Protein AF-A0A8H9GS62-F1 (afdb_monomer)

Radius of gyration: 14.55 Å; Cα contacts (8 Å, |Δi|>4): 68; chains: 1; bounding box: 41×27×36 Å

Sequence (99 aa):
MSEPNPELLLLDFVQAVLARPRMYTIHGSFDEVVAFIHGYHTGHGHSETRWFDFLESERRADEYLDHFFLRVRQ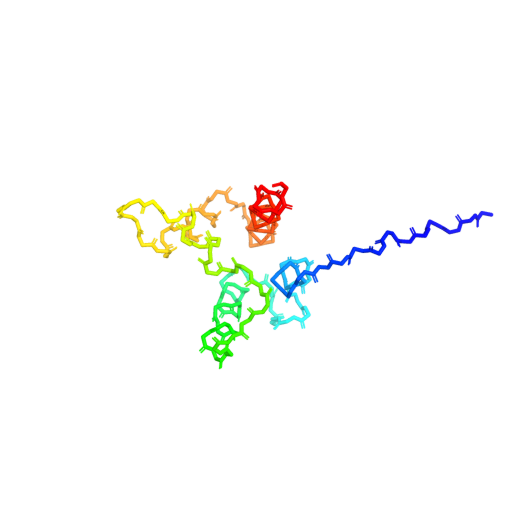HCPDDAAAVRELHTLYTEFLQRTTG

Structure (mmCIF, N/CA/C/O backbone):
data_AF-A0A8H9GS62-F1
#
_entry.id   AF-A0A8H9GS62-F1
#
loop_
_atom_site.group_PDB
_atom_site.id
_atom_site.type_symbol
_atom_site.label_atom_id
_atom_site.label_alt_id
_atom_site.label_comp_id
_atom_site.label_asym_id
_atom_site.label_entity_id
_atom_site.label_seq_id
_atom_site.pdbx_PDB_ins_code
_atom_site.Cartn_x
_atom_site.Cartn_y
_atom_site.Cartn_z
_atom_site.occupancy
_atom_site.B_iso_or_equiv
_atom_site.auth_seq_id
_atom_site.auth_comp_id
_atom_site.auth_asym_id
_atom_site.auth_atom_id
_atom_site.pdbx_PDB_model_num
ATOM 1 N N . MET A 1 1 ? 26.011 -9.463 26.794 1.00 47.41 1 MET A N 1
ATOM 2 C CA . MET A 1 1 ? 25.404 -8.659 25.718 1.00 47.41 1 MET A CA 1
ATOM 3 C C . MET A 1 1 ? 24.003 -9.196 25.535 1.00 47.41 1 MET A C 1
ATOM 5 O O . MET A 1 1 ? 23.880 -10.319 25.070 1.00 47.41 1 MET A O 1
ATOM 9 N N . SER A 1 2 ? 22.984 -8.490 26.019 1.00 49.72 2 SER A N 1
ATOM 10 C CA . SER A 1 2 ? 21.601 -8.879 25.738 1.00 49.72 2 SER A CA 1
ATOM 11 C C . SER A 1 2 ? 21.353 -8.610 24.261 1.00 49.72 2 SER A C 1
ATOM 13 O O . SER A 1 2 ? 21.578 -7.487 23.809 1.00 49.72 2 SER A O 1
ATOM 15 N N . GLU A 1 3 ? 20.980 -9.639 23.506 1.00 60.47 3 GLU A N 1
ATOM 16 C CA . GLU A 1 3 ? 20.482 -9.448 22.147 1.00 60.47 3 GLU A CA 1
ATOM 17 C C . GLU A 1 3 ? 19.304 -8.461 22.200 1.00 60.47 3 GLU A C 1
ATOM 19 O O . GLU A 1 3 ? 18.503 -8.530 23.141 1.00 60.47 3 GLU A O 1
ATOM 24 N N . PRO A 1 4 ? 19.207 -7.501 21.264 1.00 56.22 4 PRO A N 1
ATOM 25 C CA . PRO A 1 4 ? 18.045 -6.632 21.202 1.00 56.22 4 PRO A CA 1
ATOM 26 C C . PRO A 1 4 ? 16.822 -7.522 20.986 1.00 56.22 4 PRO A C 1
ATOM 28 O O . PRO A 1 4 ? 16.738 -8.229 19.984 1.00 56.22 4 PRO A O 1
ATOM 31 N N . ASN A 1 5 ? 15.906 -7.521 21.953 1.00 55.94 5 ASN A N 1
ATOM 32 C CA . ASN A 1 5 ? 14.622 -8.188 21.813 1.00 55.94 5 ASN A CA 1
ATOM 33 C C . ASN A 1 5 ? 13.919 -7.526 20.618 1.00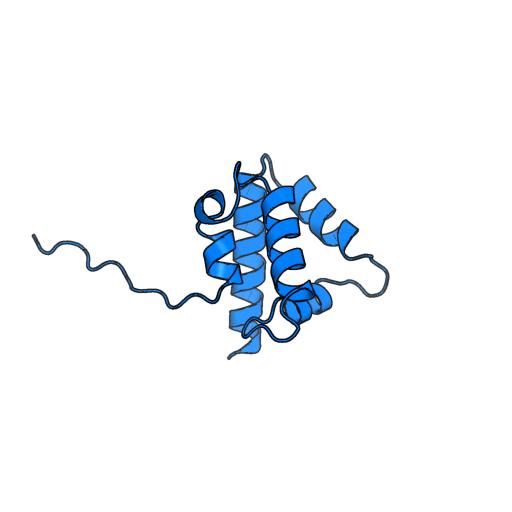 55.94 5 ASN A C 1
ATOM 35 O O . ASN A 1 5 ? 13.662 -6.321 20.700 1.00 55.94 5 ASN A O 1
ATOM 39 N N . PRO A 1 6 ? 13.688 -8.227 19.493 1.00 62.06 6 PRO A N 1
ATOM 40 C CA . PRO A 1 6 ? 13.010 -7.613 18.366 1.00 62.06 6 PRO A CA 1
ATOM 41 C C . PRO A 1 6 ? 11.623 -7.196 18.849 1.00 62.06 6 PRO A C 1
ATOM 43 O O . PRO A 1 6 ? 10.877 -8.024 19.371 1.00 62.06 6 PRO A O 1
ATOM 46 N N . GLU A 1 7 ? 11.298 -5.908 18.735 1.00 73.06 7 GLU A N 1
ATOM 47 C CA . GLU A 1 7 ? 9.953 -5.426 19.036 1.00 73.06 7 GLU A CA 1
ATOM 48 C C . GLU A 1 7 ? 8.958 -6.233 18.196 1.00 73.06 7 GLU A C 1
ATOM 50 O O . GLU A 1 7 ? 8.968 -6.188 16.963 1.00 73.06 7 GLU A O 1
ATOM 55 N N . LEU A 1 8 ? 8.140 -7.042 18.872 1.00 77.75 8 LEU A N 1
ATOM 56 C CA . LEU A 1 8 ? 7.071 -7.791 18.232 1.00 77.75 8 LEU A CA 1
ATOM 57 C C . LEU A 1 8 ? 5.975 -6.795 17.863 1.00 77.75 8 LEU A C 1
ATOM 59 O O . LEU A 1 8 ? 5.275 -6.279 18.733 1.00 77.75 8 LEU A O 1
ATOM 63 N N . LEU A 1 9 ? 5.846 -6.522 16.568 1.00 78.00 9 LEU A N 1
ATOM 64 C CA . LEU A 1 9 ? 4.785 -5.685 16.024 1.00 78.00 9 LEU A CA 1
ATOM 65 C C . LEU A 1 9 ? 3.622 -6.574 15.589 1.00 78.00 9 LEU A C 1
ATOM 67 O O . LEU A 1 9 ? 3.798 -7.489 14.782 1.00 78.00 9 LEU A O 1
ATOM 71 N N . LEU A 1 10 ? 2.431 -6.294 16.117 1.00 84.88 10 LEU A N 1
ATOM 72 C CA . LEU A 1 10 ? 1.197 -6.864 15.593 1.00 84.88 10 LEU A CA 1
ATOM 73 C C . LEU A 1 10 ? 0.823 -6.074 14.336 1.00 84.88 10 LEU A C 1
ATOM 75 O O . LEU A 1 10 ? 0.521 -4.886 14.423 1.00 84.88 10 LEU A O 1
ATOM 79 N N . LEU A 1 11 ? 0.894 -6.728 13.181 1.00 89.62 11 LEU A N 1
ATOM 80 C CA . LEU A 1 11 ? 0.547 -6.150 11.887 1.00 89.62 11 LEU A CA 1
ATOM 81 C C . LEU A 1 11 ? -0.749 -6.778 11.387 1.00 89.62 11 LEU A C 1
ATOM 83 O O . LEU A 1 11 ? -0.940 -7.988 11.538 1.00 89.62 11 LEU A O 1
ATOM 87 N N . ASP A 1 12 ? -1.604 -5.980 10.748 1.00 91.88 12 ASP A N 1
ATOM 88 C CA . ASP A 1 12 ? -2.670 -6.555 9.933 1.00 91.88 12 ASP A CA 1
ATOM 89 C C . ASP A 1 12 ? -2.096 -7.183 8.647 1.00 91.88 12 ASP A C 1
ATOM 91 O O . ASP A 1 12 ? -0.909 -7.053 8.317 1.00 91.88 12 ASP A O 1
ATOM 95 N N . PHE A 1 13 ? -2.942 -7.897 7.905 1.00 94.00 13 PHE A N 1
ATOM 96 C CA . PHE A 1 13 ? -2.508 -8.585 6.692 1.00 94.00 13 PHE A CA 1
ATOM 97 C C . PHE A 1 13 ? -1.936 -7.630 5.630 1.00 94.00 13 PHE A C 1
ATOM 99 O O . PHE A 1 13 ? -0.936 -7.955 4.992 1.00 94.00 13 PHE A O 1
ATOM 106 N N . VAL A 1 14 ? -2.518 -6.440 5.455 1.00 96.00 14 VAL A N 1
ATOM 107 C CA . VAL A 1 14 ? -2.040 -5.459 4.469 1.00 96.00 14 VAL A CA 1
ATOM 108 C C . VAL A 1 14 ? -0.661 -4.940 4.863 1.00 96.00 14 VAL A C 1
ATOM 110 O O . VAL A 1 14 ? 0.249 -4.940 4.035 1.00 96.00 14 VAL A O 1
ATOM 113 N N . GLN A 1 15 ? -0.469 -4.565 6.129 1.00 96.19 15 GLN A N 1
ATOM 114 C CA . GLN A 1 15 ? 0.832 -4.156 6.654 1.00 96.19 15 GLN A CA 1
ATOM 115 C C . GLN A 1 15 ? 1.872 -5.267 6.486 1.00 96.19 15 GLN A C 1
ATOM 117 O O . GLN A 1 15 ? 3.002 -4.993 6.087 1.00 96.19 15 GLN A O 1
ATOM 122 N N . ALA A 1 16 ? 1.503 -6.530 6.720 1.00 95.56 16 ALA A N 1
ATOM 123 C CA . ALA A 1 16 ? 2.409 -7.660 6.532 1.00 95.56 16 ALA A CA 1
ATOM 124 C C . ALA A 1 16 ? 2.856 -7.816 5.066 1.00 95.56 16 ALA A C 1
ATOM 126 O O . ALA A 1 16 ? 4.050 -8.009 4.808 1.00 95.56 16 ALA A O 1
ATOM 127 N N . VAL A 1 17 ? 1.928 -7.690 4.109 1.00 96.94 17 VAL A N 1
ATOM 128 C CA . VAL A 1 17 ? 2.245 -7.726 2.672 1.00 96.94 17 VAL A CA 1
ATOM 129 C C . VAL A 1 17 ? 3.153 -6.556 2.290 1.00 96.94 17 VAL A C 1
ATOM 131 O O . VAL A 1 17 ? 4.181 -6.768 1.651 1.00 96.94 17 VAL A O 1
ATOM 134 N N . LEU A 1 18 ? 2.832 -5.336 2.723 1.00 97.62 18 LEU A N 1
ATOM 135 C CA . LEU A 1 18 ? 3.610 -4.136 2.399 1.00 97.62 18 LEU A CA 1
ATOM 136 C C . LEU A 1 18 ? 5.003 -4.131 3.056 1.00 97.62 18 LEU A C 1
ATOM 138 O O . LEU A 1 18 ? 5.973 -3.669 2.455 1.00 97.62 18 LEU A O 1
ATOM 142 N N . ALA A 1 19 ? 5.141 -4.697 4.258 1.00 96.12 19 ALA A N 1
ATOM 143 C CA . ALA A 1 19 ? 6.421 -4.814 4.954 1.00 96.12 19 ALA A CA 1
ATOM 144 C C . ALA A 1 19 ? 7.342 -5.883 4.340 1.00 96.12 19 ALA A C 1
ATOM 146 O O . ALA A 1 19 ? 8.570 -5.751 4.382 1.00 96.12 19 ALA A O 1
ATOM 147 N N . ARG A 1 20 ? 6.773 -6.967 3.793 1.00 96.25 20 ARG A N 1
ATOM 148 C CA . ARG A 1 20 ? 7.513 -8.120 3.251 1.00 96.25 20 ARG A CA 1
ATOM 149 C C . ARG A 1 20 ? 6.932 -8.587 1.904 1.00 96.25 20 ARG A C 1
ATOM 151 O O . ARG A 1 20 ? 6.552 -9.750 1.781 1.00 96.25 20 ARG A O 1
ATOM 158 N N . PRO A 1 21 ? 6.938 -7.747 0.853 1.00 97.25 21 PRO A N 1
ATOM 159 C CA . PRO A 1 21 ? 6.190 -8.009 -0.382 1.00 97.25 21 PRO A CA 1
ATOM 160 C C . PRO A 1 21 ? 6.597 -9.311 -1.082 1.00 97.25 21 PRO A C 1
ATOM 162 O O . PRO A 1 21 ? 5.745 -10.080 -1.512 1.00 97.25 21 PRO A O 1
ATOM 165 N N . ARG A 1 22 ? 7.893 -9.645 -1.081 1.00 97.12 22 ARG A N 1
ATOM 166 C CA . ARG A 1 22 ? 8.422 -10.882 -1.689 1.00 97.12 22 ARG A CA 1
ATOM 167 C C . ARG A 1 22 ? 8.047 -12.181 -0.968 1.00 97.12 22 ARG A C 1
ATOM 169 O O . ARG A 1 22 ? 8.372 -13.254 -1.460 1.00 97.12 22 ARG A O 1
ATOM 176 N N . MET A 1 23 ? 7.420 -12.112 0.208 1.00 97.00 23 MET A N 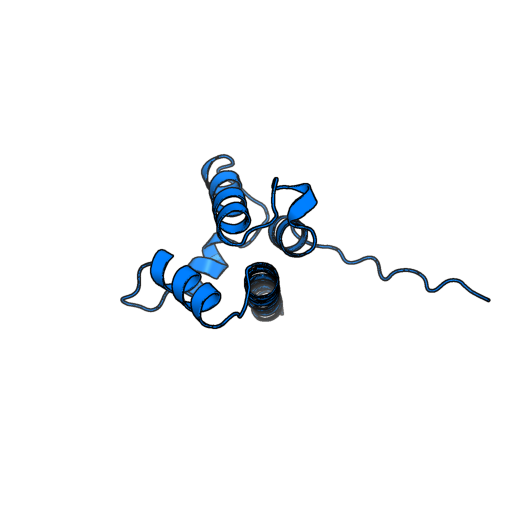1
ATOM 177 C CA . MET A 1 23 ? 6.829 -13.302 0.834 1.00 97.00 23 MET A CA 1
ATOM 178 C C . MET A 1 23 ? 5.479 -13.668 0.209 1.00 97.00 23 MET A C 1
ATOM 180 O O . MET A 1 23 ? 5.052 -14.812 0.330 1.00 97.00 23 MET A O 1
ATOM 184 N N . TYR A 1 24 ? 4.822 -12.708 -0.447 1.00 96.00 24 TYR A N 1
ATOM 185 C CA . TYR A 1 24 ? 3.460 -12.839 -0.966 1.00 96.00 24 TYR A CA 1
ATOM 186 C C . TYR A 1 24 ? 3.393 -12.716 -2.490 1.00 96.00 24 TYR A C 1
ATOM 188 O O . TYR A 1 24 ? 2.468 -13.238 -3.107 1.00 96.00 24 TYR A O 1
ATOM 196 N N . THR A 1 25 ? 4.378 -12.060 -3.106 1.00 96.88 25 THR A N 1
ATOM 197 C CA . THR A 1 25 ? 4.480 -11.896 -4.557 1.00 96.88 25 THR A CA 1
ATOM 198 C C . THR A 1 25 ? 5.854 -12.319 -5.075 1.00 96.88 25 THR A C 1
ATOM 200 O O . THR A 1 25 ? 6.806 -12.480 -4.309 1.00 96.88 25 THR A O 1
ATOM 203 N N . ILE A 1 26 ? 5.961 -12.540 -6.389 1.00 95.75 26 ILE A N 1
ATOM 204 C CA . ILE A 1 26 ? 7.165 -13.101 -7.016 1.00 95.75 26 ILE A CA 1
ATOM 205 C C . ILE A 1 26 ? 8.303 -12.075 -7.019 1.00 95.75 26 ILE A C 1
ATOM 207 O O . ILE A 1 26 ? 9.429 -12.385 -6.621 1.00 95.75 26 ILE A O 1
ATOM 211 N N . HIS A 1 27 ? 8.028 -10.850 -7.465 1.00 95.44 27 HIS A N 1
ATOM 212 C CA . HIS A 1 27 ? 9.040 -9.807 -7.618 1.00 95.44 27 HIS A CA 1
ATOM 213 C C . HIS A 1 27 ? 8.978 -8.760 -6.502 1.00 95.44 27 HIS A C 1
ATOM 215 O O . HIS A 1 27 ? 10.000 -8.142 -6.171 1.00 95.44 27 HIS A O 1
ATOM 221 N N . GLY A 1 28 ? 7.814 -8.603 -5.873 1.00 96.12 28 GLY A N 1
ATOM 222 C CA . GLY A 1 28 ? 7.569 -7.534 -4.906 1.00 96.12 28 GLY A CA 1
ATOM 223 C C . GLY A 1 28 ? 7.445 -6.172 -5.578 1.00 96.12 28 GLY A C 1
ATOM 224 O O . GLY A 1 28 ? 7.745 -5.165 -4.938 1.00 96.12 28 GLY A O 1
ATOM 225 N N . SER A 1 29 ? 7.082 -6.148 -6.865 1.00 97.38 29 SER A N 1
ATOM 226 C CA . SER A 1 29 ? 6.824 -4.902 -7.581 1.00 97.38 29 SER A CA 1
ATOM 227 C C . SER A 1 29 ? 5.565 -4.236 -7.039 1.00 97.38 29 SER A C 1
ATOM 229 O O . SER A 1 29 ? 4.694 -4.883 -6.453 1.00 97.38 29 SER A O 1
ATOM 231 N N . PHE A 1 30 ? 5.467 -2.926 -7.239 1.00 97.38 30 PHE A N 1
ATOM 232 C CA . PHE A 1 30 ? 4.341 -2.145 -6.743 1.00 97.38 30 PHE A CA 1
ATOM 233 C C . PHE A 1 30 ? 3.005 -2.671 -7.289 1.00 97.38 30 PHE A C 1
ATOM 235 O O . PHE A 1 30 ? 2.083 -2.928 -6.516 1.00 97.38 30 PHE A O 1
ATOM 242 N N . ASP A 1 31 ? 2.942 -2.932 -8.595 1.00 96.19 31 ASP A N 1
ATOM 243 C CA . ASP A 1 31 ? 1.731 -3.427 -9.254 1.00 96.19 31 ASP A CA 1
ATOM 244 C C . ASP A 1 31 ? 1.345 -4.83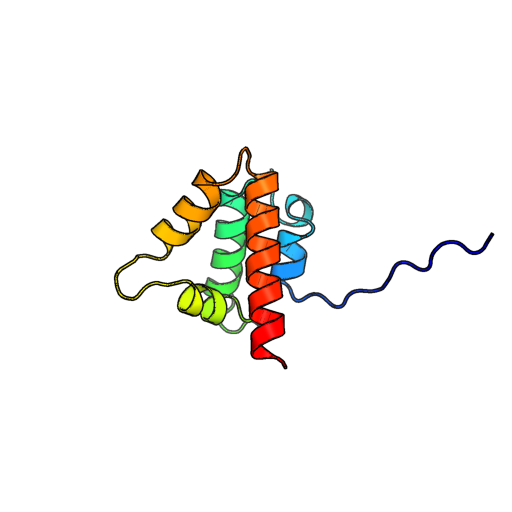5 -8.778 1.00 96.19 31 ASP A C 1
ATOM 246 O O . ASP A 1 31 ? 0.170 -5.093 -8.521 1.00 96.19 31 ASP A O 1
ATOM 250 N N . GLU A 1 32 ? 2.319 -5.740 -8.600 1.00 97.56 32 GLU A N 1
ATOM 251 C CA . GLU A 1 32 ? 2.054 -7.072 -8.040 1.00 97.56 32 GLU A CA 1
ATOM 252 C C . GLU A 1 32 ? 1.465 -6.977 -6.634 1.00 97.56 32 GLU A C 1
ATOM 254 O O . GLU A 1 32 ? 0.511 -7.681 -6.311 1.00 97.56 32 GLU A O 1
ATOM 259 N N . VAL A 1 33 ? 2.044 -6.118 -5.794 1.00 97.94 33 VAL A N 1
ATOM 260 C CA . VAL A 1 33 ? 1.629 -5.943 -4.402 1.00 97.94 33 VAL A CA 1
ATOM 261 C C . VAL A 1 33 ? 0.212 -5.383 -4.328 1.00 97.94 33 VAL A C 1
ATOM 263 O O . VAL A 1 33 ? -0.626 -5.949 -3.624 1.00 97.94 33 VAL A O 1
ATOM 266 N N . VAL A 1 34 ? -0.087 -4.323 -5.084 1.00 95.94 34 VAL A N 1
ATOM 267 C CA . VAL A 1 34 ? -1.432 -3.730 -5.133 1.00 95.94 34 VAL A CA 1
ATOM 268 C C . VAL A 1 34 ? -2.447 -4.742 -5.661 1.00 95.94 34 VAL A C 1
ATOM 270 O O . VAL A 1 34 ? -3.488 -4.936 -5.032 1.00 95.94 34 VAL A O 1
ATOM 273 N N . ALA A 1 35 ? -2.139 -5.435 -6.762 1.00 95.00 35 ALA A N 1
ATOM 274 C CA . ALA A 1 35 ? -3.028 -6.438 -7.343 1.00 95.00 35 ALA A CA 1
ATOM 275 C C . ALA A 1 35 ? -3.281 -7.614 -6.388 1.00 95.00 35 ALA A C 1
ATOM 277 O O . ALA A 1 35 ? -4.418 -8.072 -6.267 1.00 95.00 35 ALA A O 1
ATOM 278 N N . PHE A 1 36 ? -2.252 -8.079 -5.674 1.00 95.56 36 PHE A N 1
ATOM 279 C CA . PHE A 1 36 ? -2.376 -9.148 -4.685 1.00 95.56 36 PHE A CA 1
ATOM 280 C C . PHE A 1 36 ? -3.281 -8.739 -3.521 1.00 95.56 36 PHE A C 1
ATOM 282 O O . PHE A 1 36 ? -4.212 -9.471 -3.179 1.00 95.56 36 PHE A O 1
ATOM 289 N N . ILE A 1 37 ? -3.052 -7.553 -2.945 1.00 94.94 37 ILE A N 1
ATOM 290 C CA . ILE A 1 37 ? -3.879 -7.031 -1.854 1.00 94.94 37 ILE A CA 1
ATOM 291 C C . ILE A 1 37 ? -5.324 -6.886 -2.338 1.00 94.94 37 ILE A C 1
ATOM 293 O O . ILE A 1 37 ? -6.229 -7.413 -1.696 1.00 94.94 37 ILE A O 1
ATOM 297 N N . HIS A 1 38 ? -5.562 -6.257 -3.490 1.00 91.50 38 HIS A N 1
ATOM 298 C CA . HIS A 1 38 ? -6.916 -6.126 -4.032 1.00 91.50 38 HIS A CA 1
ATOM 299 C C . HIS A 1 38 ? -7.588 -7.485 -4.262 1.00 91.50 38 HIS A C 1
ATOM 301 O O . HIS A 1 38 ? -8.732 -7.671 -3.851 1.00 91.50 38 HIS A O 1
ATOM 307 N N . GLY A 1 39 ? -6.876 -8.438 -4.869 1.00 91.69 39 GLY A N 1
ATOM 308 C CA . GLY A 1 39 ? -7.373 -9.787 -5.142 1.00 91.69 39 GLY A CA 1
ATOM 309 C C . GLY A 1 39 ? -7.729 -10.571 -3.877 1.00 91.69 39 GLY A C 1
ATOM 310 O O . GLY A 1 39 ? -8.740 -11.272 -3.848 1.00 91.69 39 GLY A O 1
ATOM 311 N N . TYR A 1 40 ? -6.947 -10.419 -2.805 1.00 91.44 40 TYR A N 1
ATOM 312 C CA . TYR A 1 40 ? -7.259 -11.023 -1.509 1.00 91.44 40 TYR A CA 1
ATOM 313 C C . TYR A 1 40 ? -8.624 -10.556 -0.985 1.00 91.44 40 TYR A C 1
ATOM 315 O O . TYR A 1 40 ? -9.449 -11.391 -0.611 1.00 91.44 40 TYR A O 1
ATOM 323 N N . HIS A 1 41 ? -8.877 -9.245 -1.018 1.00 89.69 41 HIS A N 1
ATOM 324 C CA . HIS A 1 41 ? -10.091 -8.635 -0.471 1.00 89.69 41 HIS A CA 1
ATOM 325 C C . HIS A 1 41 ? -11.328 -8.849 -1.351 1.00 89.69 41 HIS A C 1
ATOM 327 O O . HIS A 1 41 ? -12.437 -8.953 -0.837 1.00 89.69 41 HIS A O 1
ATOM 333 N N . THR A 1 42 ? -11.170 -8.923 -2.675 1.00 85.19 42 THR A N 1
ATOM 334 C CA . THR A 1 42 ? -12.2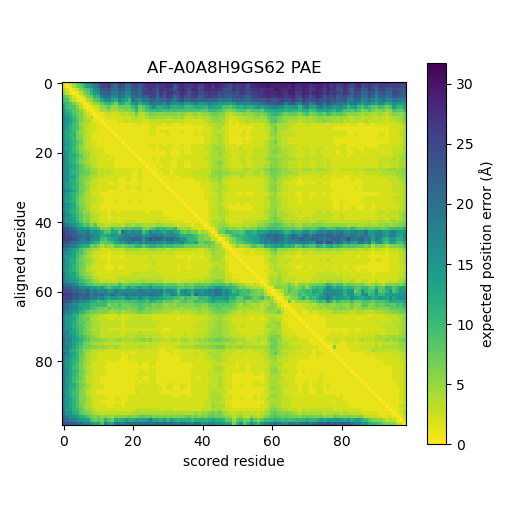92 -9.243 -3.572 1.00 85.19 42 THR A CA 1
ATOM 335 C C . THR A 1 42 ? -12.663 -10.725 -3.522 1.00 85.19 42 THR A C 1
ATOM 337 O O . THR A 1 42 ? -13.835 -11.060 -3.682 1.00 85.19 42 THR A O 1
ATOM 340 N N . GLY A 1 43 ? -11.692 -11.614 -3.278 1.00 79.94 43 GLY A N 1
ATOM 341 C CA . GLY A 1 43 ? -11.925 -13.052 -3.128 1.00 79.94 43 GLY A CA 1
ATOM 342 C C . GLY A 1 43 ? -12.474 -13.457 -1.755 1.00 79.94 43 GLY A C 1
ATOM 343 O O . GLY A 1 43 ? -13.303 -14.361 -1.669 1.00 79.94 43 GLY A O 1
ATOM 344 N N . HIS A 1 44 ? -12.044 -12.785 -0.684 1.00 68.88 44 HIS A N 1
ATOM 345 C CA . HIS A 1 44 ? -12.486 -13.045 0.687 1.00 68.88 44 HIS A CA 1
ATOM 346 C C . HIS A 1 44 ? -13.409 -11.907 1.128 1.00 68.88 44 HIS A C 1
ATOM 348 O O . HIS A 1 44 ? -12.946 -10.886 1.621 1.00 68.88 44 HIS A O 1
ATOM 354 N N . GLY A 1 45 ? -14.723 -12.082 0.945 1.00 57.66 45 GLY A N 1
ATOM 355 C CA . GLY A 1 45 ? -15.745 -11.039 1.151 1.00 57.66 45 GLY A CA 1
ATOM 356 C C . GLY A 1 45 ? -15.799 -10.379 2.539 1.00 57.66 45 GLY A C 1
ATOM 357 O O . GLY A 1 45 ? -16.516 -9.394 2.700 1.00 57.66 45 GLY A O 1
ATOM 358 N N . HIS A 1 46 ? -15.036 -10.873 3.519 1.00 58.16 46 HIS A N 1
ATOM 359 C CA . HIS A 1 46 ? -14.779 -10.214 4.797 1.00 58.16 46 HIS A CA 1
ATOM 360 C C . HIS A 1 46 ? -13.289 -10.336 5.139 1.00 58.16 46 HIS A C 1
ATOM 362 O O . HIS A 1 46 ? -12.813 -11.431 5.437 1.00 58.16 46 HIS A O 1
ATOM 368 N N . SER A 1 47 ? -12.559 -9.221 5.105 1.00 66.38 47 SER A N 1
ATOM 369 C CA . SER A 1 47 ? -11.210 -9.123 5.663 1.00 66.38 47 SER A CA 1
ATOM 370 C C . SER A 1 47 ? -11.256 -8.355 6.986 1.00 66.38 47 SER A C 1
ATOM 372 O O . SER A 1 47 ? -12.036 -7.421 7.145 1.00 66.38 47 SER A O 1
ATOM 374 N N . GLU A 1 48 ? -10.405 -8.730 7.942 1.00 82.19 48 GLU A N 1
ATOM 375 C CA . GLU A 1 48 ? -10.232 -8.008 9.220 1.00 82.19 48 GLU A CA 1
ATOM 376 C C . GLU A 1 48 ? -9.409 -6.711 9.069 1.00 82.19 48 GLU A C 1
ATOM 378 O O . 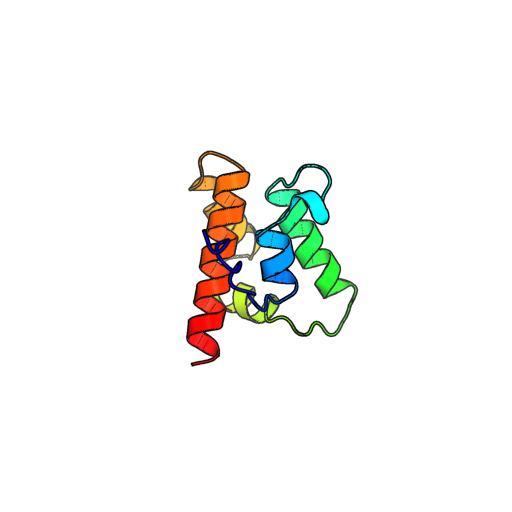GLU A 1 48 ? -9.078 -6.037 10.040 1.00 82.19 48 GLU A O 1
ATOM 383 N N . THR A 1 49 ? -9.045 -6.370 7.837 1.00 90.69 49 THR A N 1
ATOM 384 C CA . THR A 1 49 ? -8.243 -5.206 7.465 1.00 90.69 49 THR A CA 1
ATOM 385 C C . THR A 1 49 ? -9.147 -4.040 7.079 1.00 90.69 49 THR A C 1
ATOM 387 O O . THR A 1 49 ? -10.320 -4.208 6.743 1.00 90.69 49 THR A O 1
ATOM 390 N N . ARG A 1 50 ? -8.575 -2.838 7.027 1.00 92.06 50 ARG A N 1
ATOM 391 C CA . ARG A 1 50 ? -9.293 -1.618 6.635 1.00 92.06 50 ARG A CA 1
ATOM 392 C C . ARG A 1 50 ? -8.869 -1.106 5.264 1.00 92.06 50 ARG A C 1
ATOM 394 O O . ARG A 1 50 ? -8.859 0.095 5.014 1.00 92.06 50 ARG A O 1
ATOM 401 N N . TRP A 1 51 ? -8.505 -2.024 4.371 1.00 92.94 51 TRP A N 1
ATOM 402 C CA . TRP A 1 51 ? -7.975 -1.690 3.050 1.00 92.94 51 TRP A CA 1
ATOM 403 C C . TRP A 1 51 ? -8.935 -0.838 2.219 1.00 92.94 51 TRP A C 1
ATOM 405 O O . TRP A 1 51 ? -8.533 0.187 1.684 1.00 92.94 51 TRP A O 1
ATOM 415 N N . PHE A 1 52 ? -10.211 -1.222 2.129 1.00 90.88 52 PHE A N 1
ATOM 416 C CA . PHE A 1 52 ? -11.179 -0.452 1.343 1.00 90.88 52 PHE A CA 1
ATOM 417 C C . PHE A 1 52 ? -11.535 0.888 1.988 1.00 90.88 52 PHE A C 1
ATOM 419 O O . PHE A 1 52 ? -11.676 1.864 1.260 1.00 90.88 52 PHE A O 1
ATOM 426 N N . ASP A 1 53 ? -11.606 0.965 3.322 1.00 91.62 53 ASP A N 1
ATOM 427 C CA . ASP A 1 53 ? -11.768 2.248 4.019 1.00 91.62 53 ASP A CA 1
ATOM 428 C C . ASP A 1 53 ? -10.599 3.190 3.704 1.00 91.62 53 ASP A C 1
ATOM 430 O O . ASP A 1 53 ? -10.805 4.373 3.443 1.00 91.62 53 ASP A O 1
ATOM 434 N N . PHE A 1 54 ? -9.371 2.661 3.707 1.00 93.38 54 PHE A N 1
ATOM 435 C CA . PHE A 1 54 ? -8.178 3.410 3.332 1.00 93.38 54 PHE A CA 1
ATOM 436 C C . PHE A 1 54 ? -8.282 3.919 1.895 1.00 93.38 54 PHE A C 1
ATOM 438 O O . PHE A 1 54 ? -8.146 5.118 1.665 1.00 93.38 54 PHE A O 1
ATOM 445 N N . LEU A 1 55 ? -8.590 3.039 0.940 1.00 91.62 55 LEU A N 1
ATOM 446 C CA . LEU A 1 55 ? -8.732 3.420 -0.465 1.00 91.62 55 LEU A CA 1
ATOM 447 C C . LEU A 1 55 ? -9.821 4.471 -0.680 1.00 91.62 55 LEU A C 1
ATOM 449 O O . LEU A 1 55 ? -9.622 5.401 -1.455 1.00 91.62 55 LEU A O 1
ATOM 453 N N . GLU A 1 56 ? -10.941 4.362 0.031 1.00 89.88 56 GLU A N 1
ATOM 454 C CA . GLU A 1 56 ? -12.000 5.368 -0.003 1.00 89.88 56 GLU A CA 1
ATOM 455 C C . GLU A 1 56 ? -11.548 6.695 0.622 1.00 89.88 56 GLU A C 1
ATOM 457 O O . GLU A 1 56 ? -11.897 7.755 0.111 1.00 89.88 56 GLU A O 1
ATOM 462 N N . SER A 1 57 ? -10.725 6.664 1.677 1.00 90.44 57 SER A N 1
ATOM 463 C CA . SER A 1 57 ? -10.175 7.880 2.293 1.00 90.44 57 SER A CA 1
ATOM 464 C C . SER A 1 57 ? -9.143 8.596 1.415 1.00 90.44 57 SER A C 1
ATOM 466 O O . SER A 1 57 ? -9.028 9.820 1.472 1.00 90.44 57 SER A O 1
ATOM 468 N N . GLU A 1 58 ? -8.426 7.846 0.576 1.00 88.88 58 GLU A N 1
ATOM 469 C CA . GLU A 1 58 ? -7.462 8.381 -0.390 1.00 88.88 58 GLU A CA 1
ATOM 470 C C . GLU A 1 58 ? -8.129 8.788 -1.716 1.00 88.88 58 GLU A C 1
ATOM 472 O O . GLU A 1 58 ? -7.546 9.516 -2.532 1.00 88.88 58 GLU A O 1
ATOM 477 N N . ARG A 1 59 ? -9.375 8.351 -1.941 1.00 81.00 59 ARG A N 1
ATOM 478 C CA . ARG A 1 59 ? -10.172 8.724 -3.107 1.00 81.00 59 ARG A CA 1
ATOM 479 C C . ARG A 1 59 ? -10.583 10.188 -2.991 1.00 81.00 59 ARG A C 1
ATOM 481 O O . ARG A 1 59 ? -11.389 10.578 -2.150 1.00 81.00 59 ARG A O 1
ATOM 488 N N . ARG A 1 60 ? -10.061 11.031 -3.884 1.00 77.12 60 ARG A N 1
ATOM 489 C CA . ARG A 1 60 ? -10.595 12.390 -4.051 1.00 77.12 60 ARG A CA 1
ATOM 490 C C . ARG A 1 60 ? -11.972 12.319 -4.704 1.00 77.12 60 ARG A C 1
ATOM 492 O O . ARG A 1 60 ? -12.237 11.399 -5.472 1.00 77.12 60 ARG A O 1
ATOM 499 N N . ALA A 1 61 ? -12.808 13.325 -4.445 1.00 63.16 61 ALA A N 1
ATOM 500 C CA . ALA A 1 61 ? -14.208 13.364 -4.882 1.00 63.16 61 ALA A CA 1
ATOM 501 C C . ALA A 1 61 ? -14.429 13.055 -6.383 1.00 63.16 61 ALA A C 1
ATOM 503 O O . ALA A 1 61 ? -15.474 12.508 -6.721 1.00 63.16 61 ALA A O 1
ATOM 504 N N . ASP A 1 62 ? -13.434 13.314 -7.245 1.00 58.97 62 ASP A N 1
ATOM 505 C CA . ASP A 1 62 ? -13.510 13.126 -8.703 1.00 58.97 62 ASP A CA 1
ATOM 506 C C . ASP A 1 62 ? -12.419 12.207 -9.295 1.00 58.97 62 ASP A C 1
ATOM 508 O O . ASP A 1 62 ? -12.223 12.174 -10.512 1.00 58.97 62 ASP A O 1
ATOM 512 N N . GLU A 1 63 ? -11.664 11.467 -8.477 1.00 73.62 63 GLU A N 1
ATOM 513 C CA . GLU A 1 63 ? -10.560 10.633 -8.971 1.00 73.62 63 GLU A CA 1
ATOM 514 C C . GLU A 1 63 ? -10.860 9.130 -8.844 1.00 73.62 63 GLU A C 1
ATOM 516 O O . GLU A 1 63 ? -11.365 8.649 -7.830 1.00 73.62 63 GLU A O 1
ATOM 521 N N . TYR A 1 64 ? -10.519 8.369 -9.889 1.00 78.50 64 TYR A N 1
ATOM 522 C CA . TYR A 1 64 ? -10.522 6.905 -9.856 1.00 78.50 64 TYR A CA 1
ATOM 523 C C . TYR A 1 64 ? -9.366 6.382 -8.991 1.00 78.50 64 TYR A C 1
ATOM 525 O O . TYR A 1 64 ? -8.295 6.988 -8.955 1.00 78.50 64 TYR A O 1
ATOM 533 N N . LEU A 1 65 ? -9.553 5.225 -8.344 1.00 80.25 65 LEU A N 1
ATOM 534 C CA . LEU A 1 65 ? -8.527 4.585 -7.504 1.00 80.25 65 LEU A CA 1
ATOM 535 C C . LEU A 1 65 ? -7.209 4.334 -8.252 1.00 80.25 65 LEU A C 1
ATOM 537 O O . LEU A 1 65 ? -6.133 4.526 -7.688 1.00 80.25 65 LEU A O 1
ATOM 541 N N . ASP A 1 66 ? -7.275 4.013 -9.544 1.00 82.88 66 ASP A N 1
ATOM 542 C CA . ASP A 1 66 ? -6.083 3.833 -10.380 1.00 82.88 66 ASP A CA 1
ATOM 543 C C . ASP A 1 66 ? -5.213 5.101 -10.435 1.00 82.88 66 ASP A C 1
ATOM 545 O O . ASP A 1 66 ? -3.986 5.018 -10.488 1.00 82.88 66 ASP A O 1
ATOM 549 N N . HIS A 1 67 ? -5.817 6.294 -10.347 1.00 87.31 67 HIS A N 1
ATOM 550 C CA . HIS A 1 67 ? -5.069 7.551 -10.293 1.00 87.31 67 HIS A CA 1
ATOM 551 C C . HIS A 1 67 ? -4.324 7.732 -8.970 1.00 87.31 67 HIS A C 1
ATOM 553 O O . HIS A 1 67 ? -3.250 8.334 -8.963 1.00 87.31 67 HIS A O 1
ATOM 559 N N . PHE A 1 68 ? -4.854 7.213 -7.858 1.00 91.12 68 PHE A N 1
ATOM 560 C CA . PHE A 1 68 ? -4.149 7.237 -6.579 1.00 91.12 68 PHE A CA 1
ATOM 561 C C . PHE A 1 68 ? -2.867 6.402 -6.653 1.00 91.12 68 PHE A C 1
ATOM 563 O O . PHE A 1 68 ? -1.783 6.936 -6.410 1.00 91.12 68 PHE A O 1
ATOM 570 N N . PHE A 1 69 ? -2.964 5.138 -7.072 1.00 93.12 69 PHE A N 1
ATOM 571 C CA . PHE A 1 69 ? -1.794 4.262 -7.186 1.00 93.12 69 PHE A CA 1
ATOM 572 C C . PHE A 1 69 ? -0.780 4.781 -8.205 1.00 93.12 69 PHE A C 1
ATOM 574 O O . PHE A 1 69 ? 0.423 4.779 -7.935 1.00 93.12 69 PHE A O 1
ATOM 581 N N . LEU A 1 70 ? -1.253 5.311 -9.338 1.00 91.81 70 LEU A N 1
ATOM 582 C CA . LEU A 1 70 ? -0.392 5.957 -10.323 1.00 91.81 70 LEU A CA 1
ATOM 583 C C . LEU A 1 70 ? 0.363 7.143 -9.712 1.00 91.81 70 LEU A C 1
ATOM 585 O O . LEU A 1 70 ? 1.566 7.282 -9.934 1.00 91.81 70 LEU A O 1
ATOM 589 N N . ARG A 1 71 ? -0.312 7.976 -8.910 1.00 91.69 71 ARG A N 1
ATOM 590 C CA . ARG A 1 71 ? 0.320 9.114 -8.234 1.00 91.69 71 ARG A CA 1
ATOM 591 C C . ARG A 1 71 ? 1.399 8.645 -7.266 1.00 91.69 71 ARG A C 1
ATOM 593 O O . ARG A 1 71 ? 2.503 9.178 -7.329 1.00 91.69 71 ARG A O 1
ATOM 600 N N . VAL A 1 72 ? 1.112 7.652 -6.421 1.00 93.19 72 VAL A N 1
ATOM 601 C CA . VAL A 1 72 ? 2.112 7.068 -5.509 1.00 93.19 72 VAL A CA 1
ATOM 602 C C . VAL A 1 72 ? 3.323 6.597 -6.313 1.00 93.19 72 VAL A C 1
ATOM 604 O O . VAL A 1 72 ? 4.450 7.010 -6.047 1.00 93.19 72 VAL A O 1
ATOM 607 N N . ARG A 1 73 ? 3.096 5.818 -7.377 1.00 94.19 73 ARG A N 1
ATOM 608 C CA . ARG A 1 73 ? 4.184 5.272 -8.189 1.00 94.19 73 ARG A CA 1
ATOM 609 C C . ARG A 1 73 ? 5.022 6.343 -8.889 1.00 94.19 73 ARG A C 1
ATOM 611 O O . ARG A 1 73 ? 6.237 6.175 -8.978 1.00 94.19 73 ARG A O 1
ATOM 618 N N . GLN A 1 74 ? 4.401 7.416 -9.384 1.00 93.94 74 GLN A N 1
ATOM 619 C CA . GLN A 1 74 ? 5.072 8.514 -10.095 1.00 93.94 74 GLN A CA 1
ATOM 620 C C . GLN A 1 74 ? 5.974 9.370 -9.197 1.00 93.94 74 GLN A C 1
ATOM 622 O O . GLN A 1 74 ? 6.947 9.936 -9.691 1.00 93.94 74 GLN A O 1
ATOM 627 N N . HIS A 1 75 ? 5.680 9.463 -7.898 1.00 94.31 75 HIS A N 1
ATOM 628 C CA . HIS A 1 75 ? 6.495 10.234 -6.949 1.00 94.31 75 HIS A CA 1
ATOM 629 C C . HIS A 1 75 ? 7.657 9.423 -6.359 1.00 94.31 75 HIS A C 1
ATOM 631 O O . HIS A 1 75 ? 8.472 9.965 -5.612 1.00 94.31 75 HIS A O 1
ATOM 637 N N . CYS A 1 76 ? 7.765 8.138 -6.704 1.00 96.25 76 CYS A N 1
ATOM 638 C CA . CYS A 1 76 ? 8.786 7.245 -6.179 1.00 96.25 76 CYS A CA 1
ATOM 639 C C . CYS A 1 76 ? 9.807 6.834 -7.256 1.00 96.25 76 CYS A C 1
ATOM 641 O O . CYS A 1 76 ? 9.431 6.525 -8.390 1.00 96.25 76 CYS A O 1
ATOM 643 N N . PRO A 1 77 ? 11.107 6.771 -6.910 1.00 95.94 77 PRO A N 1
ATOM 644 C CA . PRO A 1 77 ? 12.168 6.434 -7.863 1.00 95.94 77 PRO A CA 1
ATOM 645 C C . PRO A 1 77 ? 12.114 4.979 -8.349 1.00 95.94 77 PRO A C 1
ATOM 647 O O . PRO A 1 77 ? 12.542 4.683 -9.462 1.00 95.94 77 PRO A O 1
ATOM 650 N N . ASP A 1 78 ? 11.581 4.069 -7.536 1.00 97.44 78 ASP A N 1
ATOM 651 C CA . ASP A 1 78 ? 11.470 2.644 -7.833 1.00 97.44 78 ASP A CA 1
ATOM 652 C C . ASP A 1 78 ? 10.268 2.014 -7.110 1.00 97.44 78 ASP A C 1
A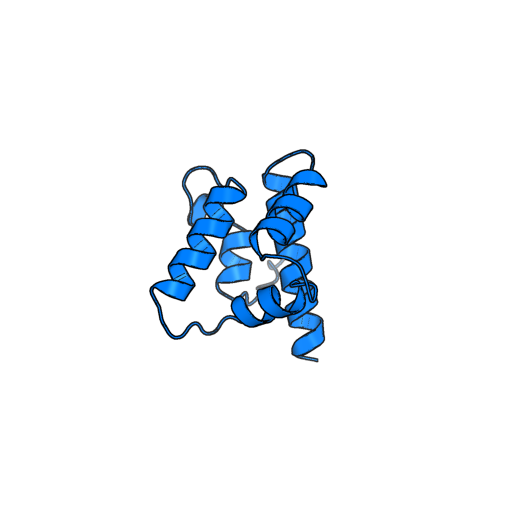TOM 654 O O . ASP A 1 78 ? 9.599 2.651 -6.290 1.00 97.44 78 ASP A O 1
ATOM 658 N N . ASP A 1 79 ? 9.990 0.751 -7.427 1.00 97.38 79 ASP A N 1
ATOM 659 C CA . ASP A 1 79 ? 8.864 0.010 -6.853 1.00 97.38 79 ASP A CA 1
ATOM 660 C C . ASP A 1 79 ? 9.020 -0.214 -5.347 1.00 97.38 79 ASP A C 1
ATOM 662 O O . ASP A 1 79 ? 8.038 -0.177 -4.613 1.00 97.38 79 ASP A O 1
ATOM 666 N N . ALA A 1 80 ? 10.248 -0.409 -4.858 1.00 96.75 80 ALA A N 1
ATOM 667 C CA . ALA A 1 80 ? 10.483 -0.624 -3.435 1.00 96.75 80 ALA A CA 1
ATOM 668 C C . ALA A 1 80 ? 10.182 0.646 -2.627 1.00 96.75 80 ALA A C 1
ATOM 670 O O . ALA A 1 80 ? 9.662 0.563 -1.516 1.00 96.75 80 ALA A O 1
ATOM 671 N N . ALA A 1 81 ? 10.498 1.821 -3.172 1.00 97.75 81 ALA A N 1
ATOM 672 C CA . ALA A 1 81 ? 10.119 3.108 -2.613 1.00 97.75 81 ALA A CA 1
ATOM 673 C C . ALA A 1 81 ? 8.602 3.313 -2.655 1.00 97.75 81 ALA A C 1
ATOM 675 O O . ALA A 1 81 ? 8.041 3.706 -1.639 1.00 97.75 81 ALA A O 1
ATOM 676 N N . ALA A 1 82 ? 7.938 2.963 -3.761 1.00 97.88 82 ALA A N 1
ATOM 677 C CA . ALA A 1 82 ? 6.482 3.063 -3.875 1.00 97.88 82 ALA A CA 1
ATOM 678 C C . ALA A 1 82 ? 5.745 2.152 -2.876 1.00 97.88 82 ALA A C 1
ATOM 680 O O . ALA A 1 82 ? 4.782 2.575 -2.243 1.00 97.88 82 ALA A O 1
ATOM 681 N N . VAL A 1 83 ? 6.225 0.919 -2.672 1.00 98.19 83 VAL A N 1
ATOM 682 C CA . VAL A 1 83 ? 5.666 0.002 -1.663 1.00 98.19 83 VAL A CA 1
ATOM 683 C C . VAL A 1 83 ? 5.887 0.536 -0.246 1.00 98.19 83 VAL A C 1
ATOM 685 O O . VAL A 1 83 ? 4.973 0.468 0.574 1.00 98.19 83 VAL A O 1
ATOM 688 N N . ARG A 1 84 ? 7.065 1.106 0.055 1.00 97.94 84 ARG A N 1
ATOM 689 C CA . ARG A 1 84 ? 7.315 1.749 1.359 1.00 97.94 84 ARG A CA 1
ATOM 690 C C . ARG A 1 84 ? 6.409 2.954 1.588 1.00 97.94 84 ARG A C 1
ATOM 692 O O . ARG A 1 84 ? 5.893 3.094 2.688 1.00 97.94 84 ARG A O 1
ATOM 699 N N . GLU A 1 85 ? 6.202 3.785 0.573 1.00 97.62 85 GLU A N 1
ATOM 700 C CA . GLU A 1 85 ? 5.296 4.932 0.659 1.00 97.62 85 GLU A CA 1
ATOM 7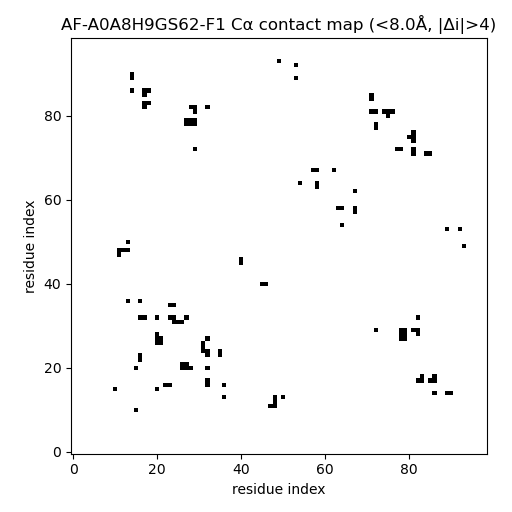01 C C . GLU A 1 85 ? 3.863 4.475 0.948 1.00 97.62 85 GLU A C 1
ATOM 703 O O . GLU A 1 85 ? 3.239 4.939 1.898 1.00 97.62 85 GLU A O 1
ATOM 708 N N . LEU A 1 86 ? 3.372 3.480 0.205 1.00 97.25 86 LEU A N 1
ATOM 709 C CA . LEU A 1 86 ? 2.052 2.898 0.440 1.00 97.25 86 LEU A CA 1
ATOM 710 C C . LEU A 1 86 ? 1.925 2.296 1.849 1.00 97.25 86 LEU A C 1
ATOM 712 O O . LEU A 1 86 ? 0.884 2.435 2.489 1.00 97.25 86 LEU A O 1
ATOM 716 N N . HIS A 1 87 ? 2.990 1.667 2.356 1.00 97.50 87 HIS A N 1
ATOM 717 C CA . HIS A 1 87 ? 3.042 1.158 3.727 1.00 97.50 87 HIS A CA 1
ATOM 718 C C . HIS A 1 87 ? 2.906 2.270 4.771 1.00 97.50 87 HIS A C 1
ATOM 720 O O . HIS A 1 87 ? 2.151 2.112 5.734 1.00 97.50 87 HIS A O 1
ATOM 726 N N . THR A 1 88 ? 3.614 3.385 4.577 1.00 96.69 88 THR A N 1
ATOM 727 C CA . THR A 1 88 ? 3.531 4.564 5.445 1.00 96.69 88 THR A CA 1
ATOM 728 C C . THR A 1 88 ? 2.113 5.125 5.448 1.00 96.69 88 THR A C 1
ATOM 730 O O . THR A 1 88 ? 1.507 5.207 6.513 1.00 96.69 88 THR A O 1
ATOM 733 N N . LEU A 1 89 ? 1.546 5.404 4.269 1.00 96.06 89 LEU A N 1
ATOM 734 C CA . LEU A 1 89 ? 0.200 5.973 4.129 1.00 96.06 89 LEU A CA 1
ATOM 735 C C . LEU A 1 89 ? -0.868 5.101 4.801 1.00 96.06 89 LEU A C 1
ATOM 737 O O . LEU A 1 89 ? -1.703 5.600 5.558 1.00 96.06 89 LEU A O 1
ATOM 741 N N . TYR A 1 90 ? -0.811 3.785 4.581 1.00 96.38 90 TYR A N 1
ATOM 742 C CA . TYR A 1 90 ? -1.751 2.856 5.204 1.00 96.38 90 TYR A CA 1
ATOM 743 C C . TYR A 1 90 ? -1.582 2.797 6.730 1.00 96.38 90 TYR A C 1
ATOM 745 O O . TYR A 1 90 ? -2.563 2.821 7.472 1.00 96.38 90 TYR A O 1
ATOM 753 N N . THR A 1 91 ? -0.342 2.785 7.225 1.00 94.94 91 THR A N 1
ATOM 754 C CA . THR A 1 91 ? -0.064 2.784 8.671 1.00 94.94 91 THR A CA 1
ATOM 755 C C . THR A 1 91 ? -0.552 4.070 9.340 1.00 94.94 91 THR A C 1
ATOM 757 O O . THR A 1 91 ? -1.175 4.015 10.400 1.00 94.94 91 THR A O 1
ATOM 760 N N . GLU A 1 92 ? -0.340 5.226 8.712 1.00 95.19 92 GLU A N 1
ATOM 761 C CA . GLU A 1 92 ? -0.842 6.516 9.194 1.00 95.19 92 GLU A CA 1
ATOM 762 C C . GLU A 1 92 ? -2.373 6.587 9.175 1.00 95.19 92 GLU A C 1
ATOM 764 O O . GLU A 1 92 ? -2.991 7.164 10.073 1.00 95.19 92 GLU A O 1
ATOM 769 N N . PHE A 1 93 ? -3.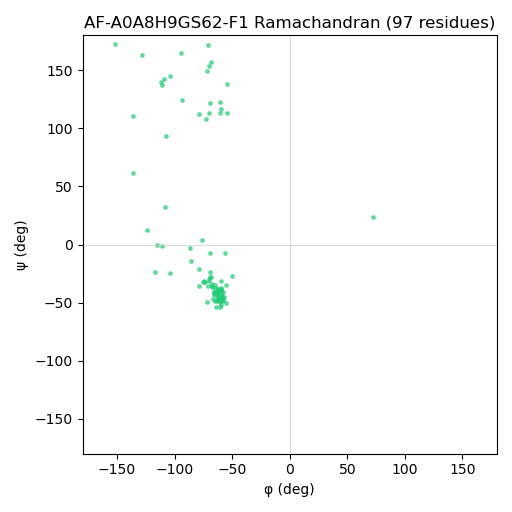019 6.004 8.162 1.00 95.50 93 PHE A N 1
ATOM 770 C CA . PHE A 1 93 ? -4.473 5.860 8.131 1.00 95.50 93 PHE A CA 1
ATOM 771 C C . PHE A 1 93 ? -4.986 5.045 9.327 1.00 95.50 93 PHE A C 1
ATOM 773 O O . PHE A 1 93 ? -5.899 5.493 10.028 1.00 95.50 93 PHE A O 1
ATOM 780 N N . LEU A 1 94 ? -4.376 3.890 9.614 1.00 94.00 94 LEU A N 1
ATOM 781 C CA . LEU A 1 94 ? -4.760 3.069 10.765 1.00 94.00 94 LEU A CA 1
ATOM 782 C C . LEU A 1 94 ? -4.566 3.833 12.082 1.00 94.00 94 LEU A C 1
ATOM 784 O O . LEU A 1 94 ? -5.476 3.884 12.907 1.00 94.00 94 LEU A O 1
ATOM 788 N N . GLN A 1 95 ? -3.432 4.508 12.269 1.00 92.94 95 GLN A N 1
ATOM 789 C CA . GLN A 1 95 ? -3.166 5.287 13.485 1.00 92.94 95 GLN A CA 1
ATOM 790 C C . GLN A 1 95 ? -4.191 6.407 13.713 1.00 92.94 95 GLN A C 1
ATOM 792 O O . GLN A 1 95 ? -4.652 6.592 14.836 1.00 92.94 95 GLN A O 1
ATOM 797 N N . ARG A 1 96 ? -4.600 7.122 12.656 1.00 93.19 96 ARG A N 1
ATOM 798 C CA . ARG A 1 96 ? -5.599 8.205 12.743 1.00 93.19 96 ARG A CA 1
ATOM 799 C C . ARG A 1 96 ? -7.011 7.721 13.057 1.00 93.19 96 ARG A C 1
ATOM 801 O O . ARG A 1 96 ? -7.829 8.508 13.518 1.00 93.19 96 ARG A O 1
ATOM 808 N N . THR A 1 97 ? -7.317 6.464 12.758 1.00 86.88 97 THR A N 1
ATOM 809 C CA . THR A 1 97 ? -8.686 5.932 12.807 1.00 86.88 97 THR A CA 1
ATOM 810 C C . THR A 1 97 ? -8.918 4.916 13.923 1.00 86.88 97 THR A C 1
ATOM 812 O O . THR A 1 97 ? -10.041 4.434 14.069 1.00 86.88 97 THR A O 1
ATOM 815 N N . THR A 1 98 ? -7.879 4.600 14.702 1.00 78.00 98 THR A N 1
ATOM 816 C CA . THR A 1 98 ? -7.942 3.712 15.877 1.00 78.00 98 THR A CA 1
ATOM 817 C C . THR A 1 98 ? -7.636 4.448 17.194 1.00 78.00 98 THR A C 1
ATOM 819 O O . THR A 1 98 ? -7.634 3.818 18.250 1.00 78.00 98 THR A O 1
ATOM 822 N N . GLY A 1 99 ? -7.353 5.757 17.127 1.00 54.25 99 GLY A N 1
ATOM 823 C CA . GLY A 1 99 ? -7.070 6.641 18.268 1.00 54.25 99 GLY A CA 1
ATOM 824 C C . GLY A 1 99 ? -8.251 7.497 18.704 1.00 54.25 99 GLY A C 1
ATOM 825 O O . GLY A 1 99 ? -9.190 7.677 17.897 1.00 54.25 99 GLY A O 1
#

Solvent-accessible surface area (backbone atoms only — not comparable to full-atom values): 6046 Å² total; per-residue (Å²): 131,83,75,81,75,75,82,83,74,92,65,54,69,66,53,47,40,46,77,42,33,61,81,78,35,92,82,36,40,41,68,56,48,53,51,50,55,53,50,52,50,71,72,37,89,76,63,101,59,60,62,67,62,48,53,56,72,68,42,52,99,88,51,58,67,70,56,50,57,49,50,52,46,71,77,28,98,44,41,66,52,26,32,48,50,53,40,50,55,53,51,52,52,51,57,69,72,77,107

Mean predicted aligned error: 5.94 Å

Organism: NCBI:txid1452751

pLDDT: mean 87.66, std 12.97, range [47.41, 98.19]

Secondary structure (DSSP, 8-state):
-PPP--------HHHHHHHSGGGTSSS--HHHHHHHHHHHHHHSS--SS-HHHHHHHH--TT--HHHHHHHHHHTSSSHHHHHHHHHHHHHHHHHHH--

Foldseek 3Di:
DDDPPPPDDDDFPLLVCLVCVVVQAPPSFQVRSVCSVVVVCVVPVDGPACVVVLLVVQDDPPDDSVVSLVVLCVVAPGRNRSSVVVSVSRVVVCVVPVD